Protein AF-A0A7L1XN07-F1 (afdb_monomer)

Nearest PDB structures (foldseek):
  4a5y-assembly1_B  TM=9.566E-01  e=7.922E-19  Homo sapiens
  3k3b-assembly3_A  TM=9.626E-01  e=2.262E-18  Homo sapiens
  6hky-assembly3_C  TM=9.593E-01  e=2.722E-18  Homo sapiens
  6g6z-assembly1_A  TM=9.578E-01  e=2.895E-18  Homo sapiens
  6hky-assembly2_B  TM=9.820E-01  e=9.947E-18  Homo sapiens

Solvent-accessible surface area (backbone atoms only — not comparable to full-atom values): 7922 Å² total; per-residue (Å²): 125,87,77,66,90,89,72,45,54,60,46,52,43,54,29,54,80,60,72,91,67,78,47,57,78,80,71,29,88,44,44,11,51,53,55,50,49,52,48,50,50,51,52,54,46,59,74,67,75,54,93,81,85,47,71,50,67,48,79,44,80,56,94,94,40,35,33,58,33,60,48,86,60,90,70,69,80,63,68,50,49,79,42,78,30,94,90,34,98,89,42,70,42,61,51,87,62,47,68,47,73,44,93,48,68,69,54,49,54,54,50,50,53,48,26,54,52,42,48,56,54,31,52,57,50,53,61,72,76,100

Sequence (130 aa):
SYGQTGTGKTFTMEGERSPNEEYTWEEDPLAGIIPRTLHQIFEKLTENGTEFSVKVSLLEIYNEELFDLLNPTPDVGERLQMFDDPRNKRGVIIKGLEEVTVHNKNEVYRILERGAAKRTTAATYLNAYS

Foldseek 3Di:
DDDDPPPCPCQQAAFDADPPPPDDQQPGPRGHPPLVVLSVVQVVCVVVVDDDKDWDWDWDQDPNWIFTLQPPDLDGPDTWDKDQDPVDNPDIDTPPTDIDIDDHSVVVVVSVVSSVVSVVVNVVVVVVVD

Organism: NCBI:txid161742

Structure (mmCIF, N/CA/C/O backbone):
data_AF-A0A7L1XN07-F1
#
_entry.id   AF-A0A7L1XN07-F1
#
loop_
_atom_site.group_PDB
_atom_site.id
_atom_site.type_symbol
_atom_site.label_atom_id
_atom_site.label_alt_id
_atom_site.label_comp_id
_atom_site.label_asym_id
_atom_site.label_entity_id
_atom_site.label_seq_id
_atom_site.pdbx_PDB_ins_code
_atom_site.Cartn_x
_atom_site.Cartn_y
_atom_site.Cartn_z
_atom_site.occupancy
_atom_site.B_iso_or_equiv
_atom_site.auth_seq_id
_atom_site.auth_comp_id
_atom_site.auth_asym_id
_atom_site.auth_atom_id
_atom_site.pdbx_PDB_model_num
ATOM 1 N N . SER A 1 1 ? -2.817 9.355 -10.039 1.00 79.56 1 SER A N 1
ATOM 2 C CA . SER A 1 1 ? -2.621 10.716 -10.588 1.00 79.56 1 SER A CA 1
ATOM 3 C C . SER A 1 1 ? -2.262 10.616 -12.070 1.00 79.56 1 SER A C 1
ATOM 5 O O . SER A 1 1 ? -1.709 9.602 -12.476 1.00 79.56 1 SER A O 1
ATOM 7 N N . TYR A 1 2 ? -2.601 11.614 -12.893 1.00 87.38 2 TYR A N 1
ATOM 8 C CA . TYR A 1 2 ? -2.327 11.627 -14.342 1.00 87.38 2 TYR A CA 1
ATOM 9 C C . TYR A 1 2 ? -1.412 12.805 -14.695 1.00 87.38 2 TYR A C 1
ATOM 11 O O . TYR A 1 2 ? -1.514 13.862 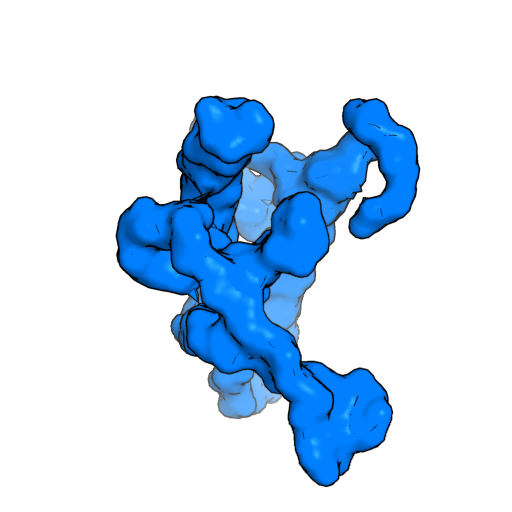-14.080 1.00 87.38 2 TYR A O 1
ATOM 19 N N . GLY A 1 3 ? -0.503 12.621 -15.651 1.00 90.94 3 GLY A N 1
ATOM 20 C CA . GLY A 1 3 ? 0.493 13.626 -16.030 1.00 90.94 3 GLY A CA 1
ATOM 21 C C . GLY A 1 3 ? 1.752 13.004 -16.633 1.00 90.94 3 GLY A C 1
ATOM 22 O O . GLY A 1 3 ? 1.936 11.784 -16.589 1.00 90.94 3 GLY A O 1
ATOM 23 N N . GLN A 1 4 ? 2.641 13.834 -17.177 1.00 92.25 4 GLN A N 1
ATOM 24 C CA . GLN A 1 4 ? 3.904 13.390 -17.777 1.00 92.25 4 GLN A CA 1
ATOM 25 C C . GLN A 1 4 ? 4.845 12.764 -16.726 1.00 92.25 4 GLN A C 1
ATOM 27 O O . GLN A 1 4 ? 4.745 13.011 -15.521 1.00 92.25 4 GLN A O 1
ATOM 32 N N . THR A 1 5 ? 5.731 11.859 -17.141 1.00 87.19 5 THR A N 1
ATOM 33 C CA . THR A 1 5 ? 6.783 11.319 -16.259 1.00 87.19 5 THR A CA 1
ATOM 34 C C . THR A 1 5 ? 7.652 12.457 -15.717 1.00 87.19 5 THR A C 1
ATOM 36 O O . THR A 1 5 ? 7.982 13.381 -16.450 1.00 87.19 5 THR A O 1
ATOM 39 N N . GLY A 1 6 ? 7.972 12.418 -14.420 1.00 88.19 6 GLY A N 1
ATOM 40 C CA . GLY A 1 6 ? 8.742 13.470 -13.745 1.00 88.19 6 GLY A CA 1
ATOM 41 C C . GLY A 1 6 ? 7.929 14.658 -13.211 1.00 88.19 6 GLY A C 1
ATOM 42 O O . GLY A 1 6 ? 8.481 15.470 -12.484 1.00 88.19 6 GLY A O 1
ATOM 43 N N . THR A 1 7 ? 6.617 14.756 -13.465 1.00 91.62 7 THR A N 1
ATOM 44 C CA . THR A 1 7 ? 5.793 15.888 -12.976 1.00 91.62 7 THR A CA 1
ATOM 45 C C . THR A 1 7 ? 5.239 15.692 -11.559 1.00 91.62 7 THR A C 1
ATOM 47 O O . THR A 1 7 ? 4.163 16.191 -11.240 1.00 91.62 7 THR A O 1
ATOM 50 N N . GLY A 1 8 ? 5.909 14.896 -10.721 1.00 92.06 8 GLY A N 1
ATOM 51 C CA . GLY A 1 8 ? 5.523 14.721 -9.315 1.00 92.06 8 GLY A CA 1
ATOM 52 C C . GLY A 1 8 ? 4.326 13.801 -9.048 1.00 92.06 8 GLY A C 1
ATOM 53 O O . GLY A 1 8 ? 3.784 13.829 -7.954 1.00 92.06 8 GLY A O 1
ATOM 54 N N . LYS A 1 9 ? 3.906 12.947 -9.994 1.00 95.25 9 LYS A N 1
ATOM 55 C CA . LYS A 1 9 ? 2.776 12.013 -9.786 1.00 95.25 9 LYS A CA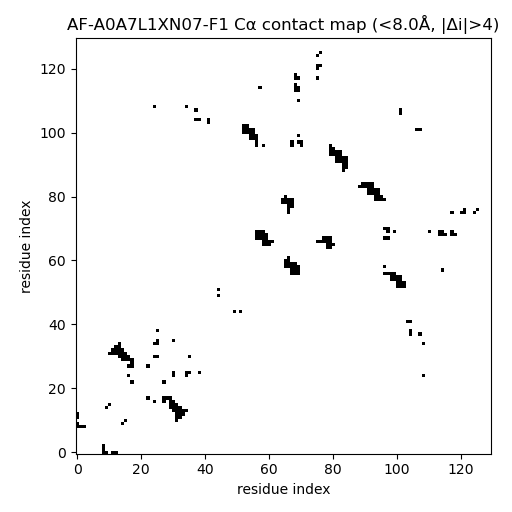 1
ATOM 56 C C . LYS A 1 9 ? 2.923 11.138 -8.535 1.00 95.25 9 LYS A C 1
ATOM 58 O O . LYS A 1 9 ? 1.960 11.023 -7.776 1.00 95.25 9 LYS A O 1
ATOM 63 N N . THR A 1 10 ? 4.097 10.529 -8.360 1.00 90.75 10 THR A N 1
ATOM 64 C CA . THR A 1 10 ? 4.434 9.692 -7.198 1.00 90.75 10 THR A CA 1
ATOM 65 C C . THR A 1 10 ? 4.551 10.548 -5.945 1.00 90.75 10 THR A C 1
ATOM 67 O O . THR A 1 10 ? 3.914 10.234 -4.951 1.00 90.75 10 THR A O 1
ATOM 70 N N . PHE A 1 11 ? 5.234 11.694 -6.031 1.00 93.56 11 PHE A N 1
ATOM 71 C CA . PHE A 1 11 ? 5.332 12.659 -4.934 1.00 93.56 11 PHE A CA 1
ATOM 72 C C . PHE A 1 11 ? 3.951 13.109 -4.422 1.00 93.56 11 PHE A C 1
ATOM 74 O O . PHE A 1 11 ? 3.718 13.187 -3.227 1.00 93.56 11 PHE A O 1
ATOM 81 N N . THR A 1 12 ? 2.974 13.337 -5.303 1.00 95.81 12 THR A N 1
ATOM 82 C CA . THR A 1 12 ? 1.607 13.678 -4.881 1.00 95.81 12 THR A CA 1
ATOM 83 C C . THR A 1 12 ? 0.907 12.520 -4.163 1.00 95.81 12 THR A C 1
ATOM 85 O O . THR A 1 12 ? 0.217 12.739 -3.169 1.00 95.81 12 THR A O 1
ATOM 88 N N . MET A 1 13 ? 1.026 11.290 -4.673 1.00 93.69 13 MET A N 1
ATOM 89 C CA . MET A 1 13 ? 0.295 10.143 -4.121 1.00 93.69 13 MET A CA 1
ATOM 90 C C . MET A 1 13 ? 0.943 9.597 -2.848 1.00 93.69 13 MET A C 1
ATOM 92 O O . MET A 1 13 ? 0.243 9.353 -1.872 1.00 93.69 13 MET A O 1
ATOM 96 N N . GLU A 1 14 ? 2.257 9.419 -2.853 1.00 91.44 14 GLU A N 1
ATOM 97 C CA . GLU A 1 14 ? 3.024 8.759 -1.791 1.00 91.44 14 GLU A CA 1
ATOM 98 C C . GLU A 1 14 ? 3.773 9.780 -0.930 1.00 91.44 14 GLU A C 1
ATOM 100 O O . GLU A 1 14 ? 3.736 9.690 0.296 1.00 91.44 14 GLU A O 1
ATOM 105 N N . GLY A 1 15 ? 4.338 10.812 -1.558 1.00 93.06 15 GLY A N 1
ATOM 106 C CA . GLY A 1 15 ? 5.198 11.788 -0.892 1.00 93.06 15 GLY A CA 1
ATOM 107 C C . GLY A 1 15 ? 6.638 11.315 -0.777 1.00 93.06 15 GLY A C 1
ATOM 108 O O . GLY A 1 15 ? 7.061 10.379 -1.453 1.00 93.06 15 GLY A O 1
ATOM 109 N N . GLU A 1 16 ? 7.378 11.986 0.095 1.00 91.62 16 GLU A N 1
ATOM 110 C CA . GLU A 1 16 ? 8.738 11.638 0.500 1.00 91.62 16 GLU A CA 1
ATOM 111 C C . GLU A 1 16 ? 8.841 11.691 2.029 1.00 91.62 16 GLU A C 1
ATOM 113 O O . GLU A 1 16 ? 7.933 12.175 2.707 1.00 91.62 16 GLU A O 1
ATOM 118 N N . ARG A 1 17 ? 9.946 11.175 2.577 1.00 90.25 17 ARG A N 1
ATOM 119 C CA . ARG A 1 17 ? 10.266 11.321 3.999 1.00 90.25 17 ARG A CA 1
ATOM 120 C C . ARG A 1 17 ? 11.207 12.494 4.200 1.00 90.25 17 ARG A C 1
ATOM 122 O O . ARG A 1 17 ? 12.221 12.604 3.510 1.00 90.25 17 ARG A O 1
ATOM 129 N N . SER A 1 18 ? 10.878 13.343 5.165 1.00 92.56 18 SER A N 1
ATOM 130 C CA . SER A 1 18 ? 11.755 14.425 5.590 1.00 92.56 18 SER A CA 1
ATOM 131 C C . SER A 1 18 ? 13.102 13.871 6.085 1.00 92.56 18 SER A C 1
ATOM 133 O O . SER A 1 18 ? 13.138 12.806 6.715 1.00 92.56 18 SER A O 1
ATOM 135 N N . PRO A 1 19 ? 14.224 14.562 5.810 1.00 90.88 19 PRO A N 1
ATOM 136 C CA . PRO A 1 19 ? 15.546 14.111 6.232 1.00 90.88 19 PRO A CA 1
ATOM 137 C C . PRO A 1 19 ? 15.659 13.920 7.751 1.00 90.88 19 PRO A C 1
ATOM 139 O O . PRO A 1 19 ? 14.990 14.598 8.527 1.00 90.88 19 PRO A O 1
ATOM 142 N N . ASN A 1 20 ? 16.568 13.037 8.173 1.00 90.31 20 ASN A N 1
ATOM 143 C CA . ASN A 1 20 ? 16.941 12.816 9.579 1.00 90.31 20 ASN A CA 1
ATOM 144 C C . ASN A 1 20 ? 15.799 12.384 10.517 1.00 90.31 20 ASN A C 1
ATOM 146 O O . ASN A 1 20 ? 15.946 12.525 11.728 1.00 90.31 20 ASN A O 1
ATOM 150 N N . GLU A 1 21 ? 14.683 11.875 9.981 1.00 84.62 21 GLU A N 1
ATOM 151 C CA . GLU A 1 21 ? 13.528 11.429 10.778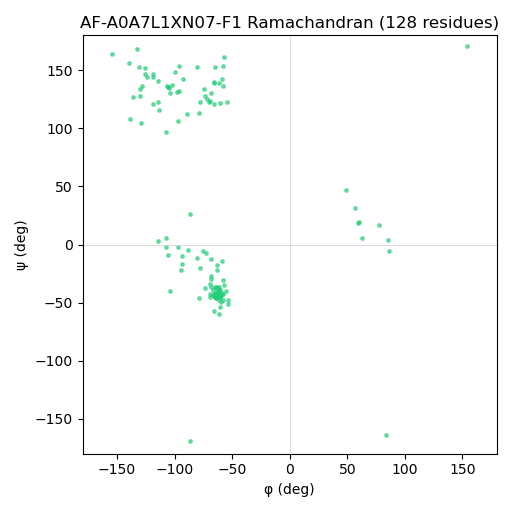 1.00 84.62 21 GLU A CA 1
ATOM 152 C C . GLU A 1 21 ? 12.967 12.531 11.701 1.00 84.62 21 GLU A C 1
ATOM 154 O O . GLU A 1 21 ? 12.442 12.249 12.775 1.00 84.62 21 GLU A O 1
ATOM 159 N N . GLU A 1 22 ? 13.062 13.798 11.276 1.00 92.06 22 GLU A N 1
ATOM 160 C CA . GLU A 1 22 ? 12.625 14.964 12.064 1.00 92.06 22 GLU A CA 1
ATOM 161 C C . GLU A 1 22 ? 11.137 14.899 12.447 1.00 92.06 22 GLU A C 1
ATOM 163 O O . GLU A 1 22 ? 10.741 15.373 13.512 1.00 92.06 22 GLU A O 1
ATOM 168 N N . TYR A 1 23 ? 10.326 14.271 11.595 1.00 93.31 23 TYR A N 1
ATOM 169 C CA . TYR A 1 23 ? 8.886 14.131 11.773 1.00 93.31 23 TYR A CA 1
ATOM 170 C C . TYR A 1 23 ? 8.486 12.660 11.873 1.00 93.31 23 TYR A C 1
ATOM 172 O O . TYR A 1 23 ? 9.021 11.785 11.174 1.00 93.31 23 TYR A O 1
ATOM 180 N N . THR A 1 24 ? 7.452 12.394 12.673 1.00 91.94 24 THR A N 1
ATOM 181 C CA . THR A 1 24 ? 6.689 11.143 12.578 1.00 91.94 24 THR A CA 1
ATOM 182 C C . THR A 1 24 ? 6.123 10.988 11.162 1.00 91.94 24 THR A C 1
ATOM 184 O O . THR A 1 24 ? 6.086 11.944 10.383 1.00 91.94 24 THR A O 1
ATOM 187 N N . TRP A 1 25 ? 5.738 9.778 10.760 1.00 90.38 25 TRP A N 1
ATOM 188 C CA . TRP A 1 25 ? 5.235 9.571 9.397 1.00 90.38 25 TRP A CA 1
ATOM 189 C C . TRP A 1 25 ? 3.879 10.248 9.166 1.00 90.38 25 TRP A C 1
ATOM 191 O O . TRP A 1 25 ? 3.566 10.625 8.038 1.00 90.38 25 TRP A O 1
ATOM 201 N N . GLU A 1 26 ? 3.094 10.427 10.229 1.00 91.44 26 GLU A N 1
ATOM 202 C CA . GLU A 1 26 ? 1.797 11.100 10.196 1.00 91.44 26 GLU A CA 1
ATOM 203 C C . GLU A 1 26 ? 1.917 12.617 10.036 1.00 91.44 26 GLU A C 1
ATOM 205 O O . GLU A 1 26 ? 1.105 13.239 9.348 1.00 91.44 26 GLU A O 1
ATOM 210 N N . GLU A 1 27 ? 2.930 13.209 10.669 1.00 93.19 27 GLU A N 1
ATOM 211 C CA . GLU A 1 27 ? 3.112 14.662 10.750 1.00 93.19 27 GLU A CA 1
ATOM 212 C C . GLU A 1 27 ? 4.089 15.199 9.700 1.00 93.19 27 GLU A C 1
ATOM 214 O O . GLU A 1 27 ? 4.286 16.410 9.601 1.00 93.19 27 GLU A O 1
ATOM 219 N N . ASP A 1 28 ? 4.686 14.321 8.890 1.00 94.88 28 ASP A N 1
ATOM 220 C CA . ASP A 1 28 ? 5.661 14.712 7.881 1.00 94.88 28 ASP A CA 1
ATOM 221 C C . ASP A 1 28 ? 5.039 15.678 6.853 1.00 94.88 28 ASP A C 1
ATOM 223 O O . ASP A 1 28 ? 4.063 15.336 6.163 1.00 94.88 28 ASP A O 1
ATOM 227 N N . PRO A 1 29 ? 5.587 16.895 6.688 1.00 95.06 29 PRO A N 1
ATOM 228 C CA . PRO A 1 29 ? 5.096 17.834 5.686 1.00 95.06 29 PRO A CA 1
ATOM 229 C C . PRO A 1 29 ? 5.271 17.312 4.251 1.00 95.06 29 PRO A C 1
ATOM 231 O O . PRO A 1 29 ? 4.518 17.724 3.368 1.00 95.06 29 PRO A O 1
ATOM 234 N N . LEU A 1 30 ? 6.190 16.372 4.011 1.00 95.56 30 LEU A N 1
ATOM 235 C CA . LEU A 1 30 ? 6.432 15.770 2.697 1.00 95.56 30 LEU A CA 1
ATOM 236 C C . LEU A 1 30 ? 5.554 14.543 2.403 1.00 95.56 30 LEU A C 1
ATOM 238 O O . LEU A 1 30 ? 5.573 14.045 1.278 1.00 95.56 30 LEU A O 1
ATOM 242 N N . ALA A 1 31 ? 4.740 14.080 3.359 1.00 94.19 31 ALA A N 1
ATOM 243 C CA . ALA A 1 31 ? 3.821 12.963 3.142 1.00 94.19 31 ALA A CA 1
ATOM 244 C C . ALA A 1 31 ? 2.789 13.266 2.035 1.00 94.19 31 ALA A C 1
ATOM 246 O O . ALA A 1 31 ? 2.228 14.366 1.969 1.00 94.19 31 ALA A O 1
ATOM 247 N N . GLY A 1 32 ? 2.499 12.279 1.181 1.00 94.75 32 GLY A N 1
ATOM 248 C CA . GLY A 1 32 ? 1.524 12.389 0.093 1.00 94.75 32 GLY A CA 1
ATOM 249 C C . GLY A 1 32 ? 0.084 12.070 0.509 1.00 94.75 32 GLY A C 1
ATOM 250 O O . GLY A 1 32 ? -0.245 11.932 1.688 1.00 94.75 32 GLY A O 1
ATOM 251 N N . ILE A 1 33 ? -0.804 11.929 -0.477 1.00 95.50 33 ILE A N 1
ATOM 252 C CA . ILE A 1 33 ? -2.234 11.650 -0.253 1.00 95.50 33 ILE A CA 1
ATOM 253 C C . ILE A 1 33 ? -2.461 10.329 0.497 1.00 95.50 33 ILE A C 1
ATOM 255 O O . ILE A 1 33 ? -3.301 10.285 1.395 1.00 95.50 33 ILE A O 1
ATOM 259 N N . ILE A 1 34 ? -1.747 9.259 0.141 1.00 91.56 34 ILE A N 1
ATOM 260 C CA . ILE A 1 34 ? -1.928 7.908 0.695 1.00 91.56 34 ILE A CA 1
ATOM 261 C C . ILE A 1 34 ? -1.656 7.876 2.211 1.00 91.56 34 ILE A C 1
ATOM 263 O O . ILE A 1 34 ? -2.594 7.562 2.951 1.00 91.56 34 ILE A O 1
ATOM 267 N N . PRO A 1 35 ? -0.452 8.231 2.712 1.00 91.94 35 PRO A N 1
ATOM 268 C CA . PRO A 1 35 ? -0.183 8.212 4.152 1.00 91.94 35 PRO A CA 1
ATOM 269 C C . PRO A 1 35 ? -1.107 9.159 4.933 1.00 91.94 35 PRO A C 1
ATOM 271 O O . PRO A 1 35 ? -1.637 8.771 5.973 1.00 91.94 35 PRO A O 1
ATOM 274 N N . ARG A 1 36 ? -1.405 10.355 4.400 1.00 94.06 36 ARG A N 1
ATOM 275 C CA . ARG A 1 36 ? -2.324 11.312 5.046 1.00 94.06 36 ARG A CA 1
ATOM 276 C C . ARG A 1 36 ? -3.745 10.773 5.171 1.00 94.06 36 ARG A C 1
ATOM 278 O O . ARG A 1 36 ? -4.380 10.932 6.209 1.00 94.06 36 ARG A O 1
ATOM 285 N N . THR A 1 37 ? -4.248 10.134 4.117 1.00 92.12 37 THR A N 1
ATOM 286 C CA . THR A 1 37 ? -5.599 9.559 4.095 1.00 92.12 37 THR A CA 1
ATOM 287 C C . THR A 1 37 ? -5.719 8.434 5.114 1.00 92.12 37 THR A C 1
ATOM 289 O O . THR A 1 37 ? -6.696 8.375 5.854 1.00 92.12 37 THR A O 1
ATOM 292 N N . LEU A 1 38 ? -4.712 7.563 5.188 1.00 89.12 38 LEU A N 1
ATOM 293 C CA . LEU A 1 38 ? -4.692 6.462 6.145 1.00 89.12 38 LEU A CA 1
ATOM 294 C C . LEU A 1 38 ? -4.649 6.974 7.584 1.00 89.12 38 LEU A C 1
ATOM 296 O O . LEU A 1 38 ? -5.454 6.531 8.400 1.00 89.12 38 LEU A O 1
ATOM 300 N N . HIS A 1 39 ? -3.788 7.950 7.878 1.00 90.69 39 HIS A N 1
ATOM 301 C CA . HIS A 1 39 ? -3.760 8.599 9.186 1.00 90.69 39 HIS A CA 1
ATOM 302 C C . HIS A 1 39 ? -5.146 9.144 9.574 1.00 90.69 39 HIS A C 1
ATOM 304 O O . HIS A 1 39 ? -5.676 8.769 10.619 1.00 90.69 39 HIS A O 1
ATOM 310 N N . GLN A 1 40 ? -5.785 9.914 8.687 1.00 91.06 40 GLN A N 1
ATOM 311 C CA . GLN A 1 40 ? -7.108 10.491 8.947 1.00 91.06 40 GLN A CA 1
ATOM 312 C C . GLN A 1 40 ? -8.223 9.450 9.102 1.00 91.06 40 GLN A C 1
ATOM 314 O O . GLN A 1 40 ? -9.139 9.661 9.896 1.00 91.06 40 GLN A O 1
ATOM 319 N N . ILE A 1 41 ? -8.191 8.347 8.344 1.00 89.62 41 ILE A N 1
ATOM 320 C CA . ILE A 1 41 ? -9.163 7.255 8.495 1.00 89.62 41 ILE A CA 1
ATOM 321 C C . ILE A 1 41 ? -9.078 6.691 9.914 1.00 89.62 41 ILE A C 1
ATOM 323 O O . ILE A 1 41 ? -10.101 6.577 10.585 1.00 89.62 41 ILE A O 1
ATOM 327 N N . PHE A 1 42 ? -7.870 6.378 10.386 1.00 87.62 42 PHE A N 1
ATOM 328 C CA . PHE A 1 42 ? -7.687 5.814 11.720 1.00 87.62 42 PHE A CA 1
ATOM 329 C C . PHE A 1 42 ? -8.049 6.803 12.831 1.00 87.62 42 PHE A C 1
ATOM 331 O O . PHE A 1 42 ? -8.686 6.386 13.798 1.00 87.62 42 PHE A O 1
ATOM 338 N N . GLU A 1 43 ? -7.717 8.090 12.699 1.00 88.62 43 GLU A N 1
ATOM 339 C CA . GLU A 1 43 ? -8.142 9.102 13.677 1.00 88.62 43 GLU A CA 1
ATOM 340 C C . GLU A 1 43 ? -9.666 9.188 13.767 1.00 88.62 43 GLU A C 1
ATOM 342 O O . GLU A 1 43 ? -10.237 8.962 14.832 1.00 88.62 43 GLU A O 1
ATOM 347 N N . LYS A 1 44 ? -10.344 9.386 12.632 1.00 89.50 44 LYS A N 1
ATOM 348 C CA . LYS A 1 44 ? -11.805 9.545 12.598 1.00 89.50 44 LYS A CA 1
ATOM 349 C C . LYS A 1 44 ? -12.553 8.312 13.087 1.00 89.50 44 LYS A C 1
ATOM 351 O O . LYS A 1 44 ? -13.579 8.433 13.752 1.00 89.50 44 LYS A O 1
ATOM 356 N N . LEU A 1 45 ? -12.088 7.116 12.732 1.00 87.25 45 LEU A N 1
ATOM 357 C CA . LEU A 1 45 ? -12.728 5.880 13.180 1.00 87.25 45 LEU A CA 1
ATOM 358 C C . LEU A 1 45 ? -12.551 5.669 14.690 1.00 87.25 45 LEU A C 1
ATOM 360 O O . LEU A 1 45 ? -13.488 5.223 15.350 1.00 87.25 45 LEU A O 1
ATOM 364 N N . THR A 1 46 ? -11.393 6.051 15.237 1.00 84.31 46 THR A N 1
ATOM 365 C CA . THR A 1 46 ? -11.117 5.970 16.679 1.00 84.31 46 THR A CA 1
ATOM 366 C C . THR A 1 46 ? -11.952 6.983 17.469 1.00 84.31 46 THR A C 1
ATOM 368 O O . THR A 1 46 ? -12.535 6.629 18.490 1.00 84.31 46 THR A O 1
ATOM 371 N N . GLU A 1 47 ? -12.071 8.220 16.981 1.00 87.62 47 GLU A N 1
ATOM 372 C CA . GLU A 1 47 ? -12.866 9.285 17.615 1.00 87.62 47 GLU A CA 1
ATOM 373 C C . GLU A 1 47 ? -14.363 8.959 17.688 1.00 87.62 47 GLU A C 1
ATOM 375 O O . GLU A 1 47 ? -15.024 9.265 18.678 1.00 87.62 47 GLU A O 1
ATOM 380 N N . ASN A 1 48 ? -14.900 8.301 16.657 1.00 84.19 48 ASN A N 1
ATOM 381 C CA . ASN A 1 48 ? -16.320 7.956 16.578 1.00 84.19 48 ASN A CA 1
ATOM 382 C C . ASN A 1 48 ? -16.727 6.779 17.485 1.00 84.19 48 ASN A C 1
ATOM 384 O O . ASN A 1 48 ? -17.912 6.446 17.543 1.00 84.19 48 ASN A O 1
ATOM 388 N N . GLY A 1 49 ? -15.777 6.110 18.154 1.00 79.31 49 GLY A N 1
ATOM 389 C CA . GLY A 1 49 ? -16.048 5.007 19.089 1.00 79.31 49 GLY A CA 1
ATOM 390 C C . GLY A 1 49 ? -16.755 3.794 18.467 1.00 79.31 49 GLY A C 1
ATOM 391 O O . GLY A 1 49 ? -17.373 3.007 19.179 1.00 79.31 49 GLY A O 1
ATOM 392 N N . THR A 1 50 ? -16.710 3.662 17.141 1.00 81.88 50 THR A N 1
ATOM 393 C CA . THR A 1 50 ? -17.351 2.575 16.390 1.00 81.88 50 THR A CA 1
ATOM 394 C C . THR A 1 50 ? -16.354 1.440 16.187 1.00 81.88 50 THR A C 1
ATOM 396 O O . THR A 1 50 ? -15.184 1.700 15.930 1.00 81.88 50 THR A O 1
ATOM 399 N N . GLU A 1 51 ? -16.791 0.184 16.261 1.00 87.25 51 GLU A N 1
ATOM 400 C CA . GLU A 1 51 ? -15.933 -0.942 15.879 1.00 87.25 51 GLU A CA 1
ATOM 401 C C . GLU A 1 51 ? -15.677 -0.932 14.369 1.00 87.25 51 GLU A C 1
ATOM 403 O O . GLU A 1 51 ? -16.603 -0.827 13.562 1.00 87.25 51 GLU A O 1
ATOM 408 N N . PHE A 1 52 ? -14.412 -1.052 13.974 1.00 87.31 52 PHE A N 1
ATOM 409 C CA . PHE A 1 52 ? -14.011 -1.028 12.575 1.00 87.31 52 PHE A CA 1
ATOM 410 C C . PHE A 1 52 ? -12.919 -2.057 12.286 1.00 87.31 52 PHE A C 1
ATOM 412 O O . PHE A 1 52 ? -12.143 -2.442 13.158 1.00 87.31 52 PHE A O 1
ATOM 419 N N . SER A 1 53 ? -12.833 -2.471 11.023 1.00 89.94 53 SER A N 1
ATOM 420 C CA . SER A 1 53 ? -11.726 -3.269 10.499 1.00 89.94 53 SER A CA 1
ATOM 421 C C . SER A 1 53 ? -11.212 -2.624 9.220 1.00 89.94 53 SER A C 1
ATOM 423 O O . SER A 1 53 ? -12.000 -2.381 8.30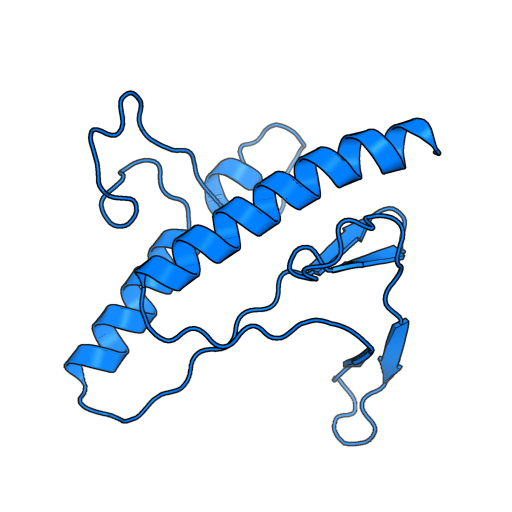3 1.00 89.94 53 SER A O 1
ATOM 425 N N . VAL A 1 54 ? -9.907 -2.375 9.141 1.00 90.12 54 VA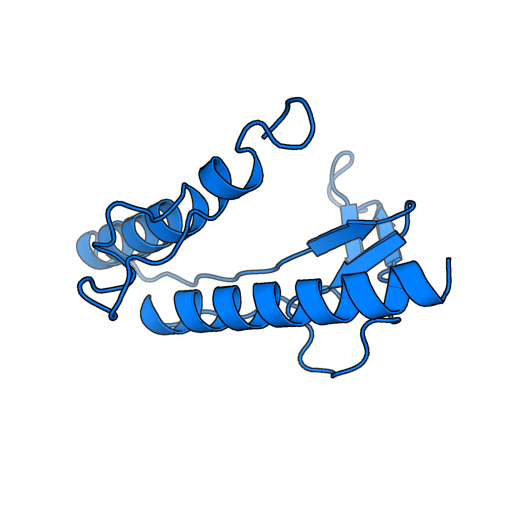L A N 1
ATOM 426 C CA . VAL A 1 54 ? -9.264 -1.853 7.931 1.00 90.12 54 VAL A CA 1
ATOM 427 C C . VAL A 1 54 ? -8.492 -2.978 7.258 1.00 90.12 54 VAL A C 1
ATOM 429 O O . VAL A 1 54 ? -7.770 -3.724 7.917 1.00 90.12 54 VAL A O 1
ATOM 432 N N . LYS A 1 55 ? -8.636 -3.088 5.939 1.00 93.06 55 LYS A N 1
ATOM 433 C CA . LYS A 1 55 ? -7.822 -3.963 5.097 1.00 93.06 55 LYS A CA 1
ATOM 434 C C . LYS A 1 55 ? -7.158 -3.148 4.000 1.00 93.06 55 LYS A C 1
ATOM 436 O O . LYS A 1 55 ? -7.763 -2.209 3.486 1.00 93.06 55 LYS A O 1
ATOM 441 N N . VAL A 1 56 ? -5.932 -3.514 3.650 1.00 92.44 56 VAL A N 1
ATOM 442 C CA . VAL A 1 56 ? -5.142 -2.850 2.612 1.00 92.44 56 VAL A CA 1
ATOM 443 C C . VAL A 1 56 ? -4.599 -3.893 1.645 1.00 92.44 56 VAL A C 1
ATOM 445 O O . VAL A 1 56 ? -4.052 -4.912 2.059 1.00 92.44 56 VAL A O 1
ATOM 448 N N . SER A 1 57 ? -4.727 -3.599 0.358 1.00 94.31 57 SER A N 1
ATOM 449 C CA . SER A 1 57 ? -4.062 -4.298 -0.737 1.00 94.31 57 SER A CA 1
ATOM 450 C C . SER A 1 57 ? -3.304 -3.271 -1.585 1.00 94.31 57 SER A C 1
ATOM 452 O O . SER A 1 57 ? -3.724 -2.114 -1.691 1.00 94.31 57 SER A O 1
ATOM 454 N N . LEU A 1 58 ? -2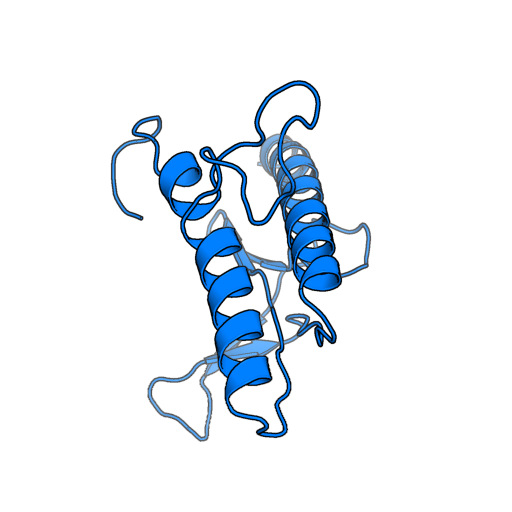.161 -3.662 -2.156 1.00 93.75 58 LEU A N 1
ATOM 455 C CA . LEU A 1 58 ? -1.377 -2.808 -3.053 1.00 93.75 58 LEU A CA 1
ATOM 456 C C . LEU A 1 58 ? -1.060 -3.583 -4.330 1.00 93.75 58 LEU A C 1
ATOM 458 O O . LEU A 1 58 ? -0.211 -4.470 -4.344 1.00 93.75 58 LEU A O 1
ATOM 462 N N . LEU A 1 59 ? -1.771 -3.228 -5.394 1.00 94.75 59 LEU A N 1
ATOM 463 C CA . LEU A 1 59 ? -1.668 -3.841 -6.710 1.00 94.75 59 LEU A CA 1
ATOM 464 C C . LEU A 1 59 ? -0.850 -2.948 -7.643 1.00 94.75 59 LEU A C 1
ATOM 466 O O . LEU A 1 59 ? -1.080 -1.738 -7.707 1.00 94.75 59 LEU A O 1
ATOM 470 N N . GLU A 1 60 ? 0.043 -3.554 -8.416 1.00 93.69 60 GLU A N 1
ATOM 471 C CA . GLU A 1 60 ? 0.739 -2.901 -9.519 1.00 93.69 60 GLU A CA 1
ATOM 472 C C . GLU A 1 60 ? 0.337 -3.519 -10.857 1.00 93.69 60 GLU A C 1
ATOM 474 O O . GLU A 1 60 ? 0.151 -4.729 -10.969 1.00 93.69 60 GLU A O 1
ATOM 479 N N . ILE A 1 61 ? 0.189 -2.664 -11.869 1.00 93.19 61 ILE A N 1
ATOM 480 C CA . ILE A 1 61 ? -0.049 -3.071 -13.252 1.00 93.19 61 ILE A CA 1
ATOM 481 C C . ILE A 1 61 ? 1.183 -2.664 -14.050 1.00 93.19 61 ILE A C 1
ATOM 483 O O . ILE A 1 61 ? 1.468 -1.470 -14.177 1.00 93.19 61 ILE A O 1
ATOM 487 N N . TYR A 1 62 ? 1.900 -3.642 -14.591 1.00 90.56 62 TYR A N 1
ATOM 488 C CA . TYR A 1 62 ? 3.088 -3.417 -15.408 1.00 90.56 62 TYR A CA 1
ATOM 489 C C . TYR A 1 62 ? 3.041 -4.326 -16.632 1.00 90.56 62 TYR A C 1
ATOM 491 O O . TYR A 1 62 ? 2.874 -5.532 -16.500 1.00 90.56 62 TYR A O 1
ATOM 499 N N . ASN A 1 63 ? 3.178 -3.744 -17.826 1.00 90.19 63 ASN A N 1
ATOM 500 C CA . ASN A 1 63 ? 3.086 -4.465 -19.101 1.00 90.19 63 ASN A CA 1
ATOM 501 C C . ASN A 1 63 ? 1.845 -5.384 -19.208 1.00 90.19 63 ASN A C 1
ATOM 503 O O . ASN A 1 63 ? 1.959 -6.549 -19.567 1.00 90.19 63 ASN A O 1
ATOM 507 N N . GLU A 1 64 ? 0.673 -4.857 -18.832 1.00 91.44 64 GLU A N 1
ATOM 508 C CA . GLU A 1 64 ? -0.621 -5.573 -18.794 1.00 91.44 64 GLU A CA 1
ATOM 509 C C . GLU A 1 64 ? -0.700 -6.767 -17.821 1.00 91.44 64 GLU A C 1
ATOM 511 O O . GLU A 1 64 ? -1.734 -7.425 -17.735 1.00 91.44 64 GLU A O 1
ATOM 516 N N . GLU A 1 65 ? 0.342 -6.995 -17.024 1.00 93.50 65 GLU A N 1
ATOM 517 C CA . GLU A 1 65 ? 0.391 -8.016 -15.983 1.00 93.50 65 GLU A CA 1
ATOM 518 C C . GLU A 1 65 ? 0.128 -7.400 -14.602 1.00 93.50 65 GLU A C 1
ATOM 520 O O . GLU A 1 65 ? 0.448 -6.235 -14.337 1.00 93.50 65 GLU A O 1
ATOM 525 N N . LEU A 1 66 ? -0.479 -8.194 -13.720 1.00 95.56 66 LEU A N 1
ATOM 526 C CA . LEU A 1 66 ? -0.884 -7.791 -12.374 1.00 95.56 66 LEU A CA 1
ATOM 527 C C . LEU A 1 66 ? 0.081 -8.355 -11.330 1.00 95.56 66 LEU A C 1
ATOM 529 O O . LEU A 1 66 ? 0.312 -9.561 -11.308 1.00 95.56 66 LEU A O 1
ATOM 533 N N . PHE A 1 67 ? 0.571 -7.515 -10.419 1.00 94.81 67 PHE A N 1
ATOM 534 C CA . PHE A 1 67 ? 1.522 -7.908 -9.377 1.00 94.81 67 PHE A CA 1
ATOM 535 C C . PHE A 1 67 ? 1.049 -7.472 -7.991 1.00 94.81 67 PHE A C 1
ATOM 537 O O . PHE A 1 67 ? 0.602 -6.339 -7.796 1.00 94.81 67 PHE A O 1
ATOM 544 N N . ASP A 1 68 ? 1.188 -8.364 -7.013 1.00 95.75 68 ASP A N 1
ATOM 545 C CA . ASP A 1 68 ? 0.906 -8.061 -5.612 1.00 95.75 68 ASP A CA 1
ATOM 546 C C . ASP A 1 68 ? 2.151 -7.514 -4.897 1.00 95.75 68 ASP A C 1
ATOM 548 O O . ASP A 1 68 ? 3.124 -8.239 -4.638 1.00 95.75 68 ASP A O 1
ATOM 552 N N . LEU A 1 69 ? 2.102 -6.233 -4.526 1.00 95.00 69 LEU A N 1
ATOM 553 C CA . LEU A 1 69 ? 3.181 -5.564 -3.802 1.00 95.00 69 LEU A CA 1
ATOM 554 C C . LEU A 1 69 ? 3.170 -5.854 -2.291 1.00 95.00 69 LEU A C 1
ATOM 556 O O . LEU A 1 69 ? 4.145 -5.536 -1.610 1.00 95.00 69 LEU A O 1
ATOM 560 N N . LEU A 1 70 ? 2.110 -6.460 -1.751 1.00 94.44 70 LEU A N 1
ATOM 561 C CA . LEU A 1 70 ? 1.999 -6.842 -0.339 1.00 94.44 70 LEU A CA 1
ATOM 562 C C . LEU A 1 70 ? 2.142 -8.339 -0.087 1.00 94.44 70 LEU A C 1
ATOM 564 O O . LEU A 1 70 ? 2.276 -8.716 1.081 1.00 94.44 70 LEU A O 1
ATOM 568 N N . ASN A 1 71 ? 2.159 -9.171 -1.128 1.00 92.69 71 ASN A N 1
ATOM 569 C CA . ASN A 1 71 ? 2.397 -10.601 -0.978 1.00 92.69 71 ASN A CA 1
ATOM 570 C C . ASN A 1 71 ? 3.725 -10.825 -0.214 1.00 92.69 71 ASN A C 1
ATOM 572 O O . ASN A 1 71 ? 4.768 -10.310 -0.642 1.00 92.69 71 ASN A O 1
ATOM 576 N N . PRO A 1 72 ? 3.706 -11.545 0.927 1.00 88.44 72 PRO A N 1
ATOM 577 C CA . PRO A 1 72 ? 4.879 -11.740 1.777 1.00 88.44 72 PRO A CA 1
ATOM 578 C C . PRO A 1 72 ? 5.956 -12.617 1.132 1.00 88.44 72 PRO A C 1
ATOM 580 O O . PRO A 1 72 ? 7.072 -12.678 1.651 1.00 88.44 72 PRO A O 1
ATOM 583 N N . THR A 1 73 ? 5.649 -13.307 0.029 1.00 88.56 73 THR A N 1
ATOM 584 C CA . THR A 1 73 ? 6.658 -14.049 -0.717 1.00 88.56 73 THR A CA 1
ATOM 585 C C . THR A 1 73 ? 7.677 -13.080 -1.332 1.00 88.56 73 THR A C 1
ATOM 587 O O . THR A 1 73 ? 7.316 -12.008 -1.834 1.00 88.56 73 THR A O 1
ATOM 590 N N . PRO A 1 74 ? 8.973 -13.440 -1.315 1.00 80.88 74 PRO A N 1
ATOM 591 C CA . PRO A 1 74 ? 10.014 -12.650 -1.966 1.00 80.88 74 PRO A CA 1
ATOM 592 C C . PRO A 1 74 ? 9.954 -12.753 -3.496 1.00 80.88 74 PRO A C 1
ATOM 594 O O . PRO A 1 74 ? 10.696 -12.052 -4.180 1.00 80.88 74 PRO A O 1
ATOM 597 N N . ASP A 1 75 ? 9.100 -13.629 -4.034 1.00 84.56 75 ASP A N 1
ATOM 598 C CA . ASP A 1 75 ? 8.877 -13.734 -5.467 1.00 84.56 75 ASP A CA 1
ATOM 599 C C . ASP A 1 75 ? 8.149 -12.479 -5.976 1.00 84.56 75 ASP A C 1
ATOM 601 O O . ASP A 1 75 ? 7.089 -12.087 -5.479 1.00 84.56 75 ASP A O 1
ATOM 605 N N . VAL A 1 76 ? 8.771 -11.824 -6.952 1.00 84.75 76 VAL A N 1
ATOM 606 C CA . VAL A 1 76 ? 8.261 -10.630 -7.639 1.00 84.75 76 VAL A CA 1
ATOM 607 C C . VAL A 1 76 ? 7.798 -10.944 -9.065 1.00 84.75 76 VAL A C 1
ATOM 609 O O . VAL A 1 76 ? 7.319 -10.051 -9.755 1.00 84.75 76 VAL A O 1
ATOM 612 N N . GLY A 1 77 ? 7.951 -12.194 -9.518 1.00 84.81 77 GLY A N 1
ATOM 613 C CA . GLY A 1 77 ? 7.525 -12.659 -10.838 1.00 84.81 77 GLY A CA 1
ATOM 614 C C . GLY A 1 77 ? 6.126 -13.277 -10.862 1.00 84.81 77 GLY A C 1
ATOM 615 O O . GLY A 1 77 ? 5.598 -13.524 -11.948 1.00 84.81 77 GLY A O 1
ATOM 616 N N . GLU A 1 78 ? 5.521 -13.528 -9.697 1.00 90.38 78 GLU A N 1
ATOM 617 C CA . GLU A 1 78 ? 4.169 -14.078 -9.589 1.00 90.38 78 GLU A CA 1
ATOM 618 C C . GLU A 1 78 ? 3.126 -13.087 -10.131 1.00 90.38 78 GLU A C 1
ATOM 620 O O . GLU A 1 78 ? 2.992 -11.962 -9.645 1.00 90.38 78 GLU A O 1
ATOM 625 N N . ARG A 1 79 ? 2.375 -13.531 -11.146 1.00 93.88 79 ARG A N 1
ATOM 626 C CA . ARG A 1 79 ? 1.328 -12.750 -11.816 1.00 93.88 79 ARG A CA 1
ATOM 627 C C . ARG A 1 79 ? -0.039 -13.116 -11.256 1.00 93.88 79 ARG A C 1
ATOM 629 O O . ARG A 1 79 ? -0.395 -14.295 -11.192 1.00 93.88 79 ARG A O 1
ATOM 636 N N . LEU A 1 80 ? -0.828 -12.109 -10.902 1.00 96.19 80 LEU A N 1
ATOM 637 C CA . LEU A 1 80 ? -2.198 -12.295 -10.436 1.00 96.19 80 LEU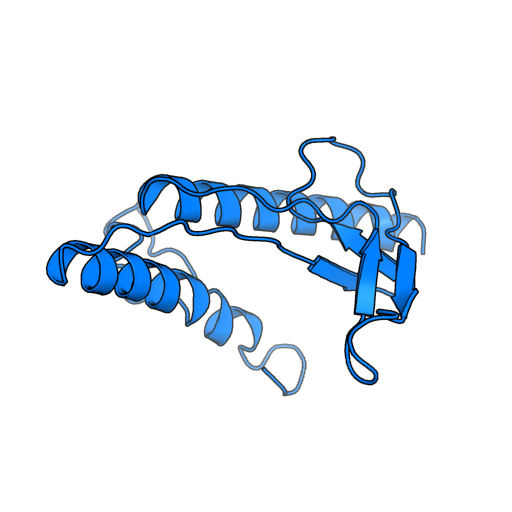 A CA 1
ATOM 638 C C . LEU A 1 80 ? -3.160 -12.503 -11.606 1.00 96.19 80 LEU A C 1
ATOM 640 O O . LEU A 1 80 ? -2.965 -11.998 -12.710 1.00 96.19 80 LEU A O 1
ATOM 644 N N . GLN A 1 81 ? -4.256 -13.210 -11.336 1.00 96.19 81 GLN A N 1
ATOM 645 C CA . GLN A 1 81 ? -5.310 -13.458 -12.319 1.00 96.19 81 GLN A CA 1
ATOM 646 C C . GLN A 1 81 ? -6.543 -12.610 -12.010 1.00 96.19 81 GLN A C 1
ATOM 648 O O . GLN A 1 81 ? -6.990 -12.560 -10.863 1.00 96.19 81 GLN A O 1
ATOM 653 N N . MET A 1 82 ? -7.134 -11.998 -13.035 1.00 96.50 82 MET A N 1
ATOM 654 C CA . MET A 1 82 ? -8.374 -11.227 -12.924 1.00 96.50 82 MET A CA 1
ATOM 655 C C . MET A 1 82 ? -9.552 -11.990 -13.536 1.00 96.50 82 MET A C 1
ATOM 657 O O . MET A 1 82 ? -9.437 -12.558 -14.620 1.00 96.50 82 MET A O 1
ATOM 661 N N . PHE A 1 83 ? -10.688 -11.977 -12.842 1.00 96.75 83 PHE A N 1
ATOM 662 C CA . PHE A 1 83 ? -11.943 -12.597 -13.264 1.00 96.75 83 PHE A CA 1
ATOM 663 C C . PHE A 1 83 ? -13.099 -11.605 -13.119 1.00 96.75 83 PHE A C 1
ATOM 665 O O . PHE A 1 83 ? -13.062 -10.741 -12.243 1.00 96.75 83 PHE A O 1
ATOM 672 N N . ASP A 1 84 ? -14.151 -11.757 -13.919 1.00 97.19 84 ASP A N 1
ATOM 673 C CA . ASP A 1 84 ? -15.395 -11.009 -13.718 1.00 97.19 84 ASP A CA 1
ATOM 674 C C . ASP A 1 84 ? -16.071 -11.426 -12.400 1.00 97.19 84 ASP A C 1
ATOM 676 O O . ASP A 1 84 ? -16.120 -12.615 -12.068 1.00 97.19 84 ASP A O 1
ATOM 680 N N . ASP A 1 85 ? -16.622 -10.469 -11.645 1.00 97.00 85 ASP A N 1
ATOM 681 C CA . ASP A 1 85 ? -17.411 -10.785 -10.449 1.00 97.00 85 ASP A CA 1
ATOM 682 C C . ASP A 1 85 ? -18.830 -11.235 -10.855 1.00 97.00 85 ASP A C 1
ATOM 684 O O . ASP A 1 85 ? -19.632 -10.414 -11.314 1.00 97.00 85 ASP A O 1
ATOM 688 N N . PRO A 1 86 ? -19.222 -12.507 -10.632 1.00 95.62 86 PRO A N 1
ATOM 689 C CA . PRO A 1 86 ? -20.557 -12.986 -10.997 1.00 95.62 86 PRO A CA 1
ATOM 690 C C . PRO A 1 86 ? -21.684 -12.278 -10.227 1.00 95.62 86 PRO A C 1
ATOM 692 O O . PRO A 1 86 ? -22.843 -12.333 -10.641 1.00 95.62 86 PRO A O 1
ATOM 695 N N . ARG A 1 87 ? -21.369 -11.614 -9.106 1.00 96.00 87 ARG A N 1
ATOM 696 C CA . ARG A 1 87 ? -22.334 -10.898 -8.256 1.00 96.00 87 ARG A CA 1
ATOM 697 C C . ARG A 1 87 ? -22.441 -9.415 -8.606 1.00 96.00 87 ARG A C 1
ATOM 699 O O . ARG A 1 87 ? -23.411 -8.771 -8.213 1.00 96.00 87 ARG A O 1
ATOM 706 N N . ASN A 1 88 ? -21.477 -8.869 -9.343 1.00 95.62 88 ASN A N 1
ATOM 707 C CA . ASN A 1 88 ? -21.427 -7.460 -9.704 1.00 95.62 88 ASN A CA 1
ATOM 708 C C . ASN A 1 88 ? -20.977 -7.307 -11.160 1.00 95.62 88 ASN A C 1
ATOM 710 O O . ASN A 1 88 ? -19.799 -7.422 -11.466 1.00 95.62 88 ASN A O 1
ATOM 714 N N . LYS A 1 89 ? -21.906 -6.935 -12.050 1.00 93.50 89 LYS A N 1
ATOM 715 C CA . LYS A 1 89 ? -21.643 -6.780 -13.496 1.00 93.50 89 LYS A CA 1
ATOM 716 C C . LYS A 1 89 ? -20.549 -5.761 -13.854 1.00 93.50 89 LYS A C 1
ATOM 718 O O . LYS A 1 89 ? -20.150 -5.704 -15.010 1.00 93.50 89 LYS A O 1
ATOM 723 N N . ARG A 1 90 ? -20.132 -4.903 -12.918 1.00 95.00 90 ARG A N 1
ATOM 724 C CA . ARG A 1 90 ? -19.028 -3.940 -13.090 1.00 95.00 90 ARG A CA 1
ATOM 725 C C . ARG A 1 90 ? -17.831 -4.242 -12.181 1.00 95.00 90 ARG A C 1
ATOM 727 O O . ARG A 1 90 ? -16.907 -3.439 -12.124 1.00 95.00 90 ARG A O 1
ATOM 734 N N . GLY A 1 91 ? -17.889 -5.332 -11.420 1.00 94.88 91 GLY A N 1
ATOM 735 C CA . GLY A 1 91 ? -16.856 -5.747 -10.483 1.00 94.88 91 GLY A CA 1
ATOM 736 C C . GLY A 1 91 ? -15.911 -6.765 -11.104 1.00 94.88 91 GLY A C 1
ATOM 737 O O . GLY A 1 91 ? -16.291 -7.528 -11.990 1.00 94.88 91 GLY A O 1
ATOM 738 N N . VAL A 1 92 ? -14.688 -6.788 -10.590 1.00 96.25 92 VAL A N 1
ATOM 739 C CA . VAL A 1 92 ? -13.677 -7.796 -10.906 1.00 96.25 92 VAL A CA 1
ATOM 740 C C . VAL A 1 92 ? -13.170 -8.419 -9.612 1.00 96.25 92 VAL A C 1
ATOM 742 O O . VAL A 1 92 ? -13.171 -7.779 -8.560 1.00 96.25 92 VAL A O 1
ATOM 745 N N . ILE A 1 93 ? -12.731 -9.668 -9.693 1.00 96.25 93 ILE A N 1
ATOM 746 C CA . ILE A 1 93 ? -12.078 -10.399 -8.612 1.00 96.25 93 ILE A CA 1
ATOM 747 C C . ILE A 1 93 ? -10.640 -10.659 -9.039 1.00 96.25 93 ILE A C 1
ATOM 749 O O . ILE A 1 93 ? -10.397 -11.286 -10.070 1.00 96.25 93 ILE A O 1
ATOM 753 N N . ILE A 1 94 ? -9.690 -10.201 -8.228 1.00 96.88 94 ILE A N 1
ATOM 754 C CA . ILE A 1 94 ? -8.268 -10.475 -8.429 1.00 96.88 94 ILE A CA 1
ATOM 755 C C . ILE A 1 94 ? -7.899 -11.655 -7.537 1.00 96.88 94 ILE A C 1
ATOM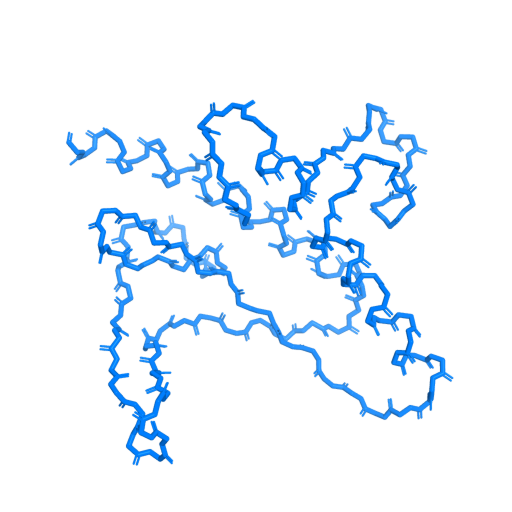 757 O O . ILE A 1 94 ? -7.849 -11.549 -6.312 1.00 96.88 94 ILE A O 1
ATOM 761 N N . LYS A 1 95 ? -7.694 -12.814 -8.154 1.00 96.06 95 LYS A N 1
ATOM 762 C CA . LYS A 1 95 ? -7.350 -14.045 -7.451 1.00 96.06 95 LYS A CA 1
ATOM 763 C C . LYS A 1 95 ? -5.900 -13.978 -6.982 1.00 96.06 95 LYS A C 1
ATOM 765 O O . LYS A 1 95 ? -5.003 -13.769 -7.793 1.00 96.06 95 LYS A O 1
ATOM 770 N N . GLY A 1 96 ? -5.701 -14.232 -5.690 1.00 93.88 96 GLY A N 1
ATOM 771 C CA . GLY A 1 96 ? -4.381 -14.238 -5.060 1.00 93.88 96 GLY A CA 1
ATOM 772 C C . GLY A 1 96 ? -3.898 -12.865 -4.593 1.00 93.88 96 GLY A C 1
ATOM 773 O O . GLY A 1 96 ? -2.781 -12.787 -4.107 1.00 93.88 96 GLY A O 1
ATOM 774 N N . LEU A 1 97 ? -4.714 -11.809 -4.719 1.00 96.38 97 LEU A N 1
ATOM 775 C CA . LEU A 1 97 ? -4.391 -10.505 -4.140 1.00 96.38 97 LEU A CA 1
ATOM 776 C C . LEU A 1 97 ? -4.493 -10.568 -2.612 1.00 96.38 97 LEU A C 1
ATOM 778 O O . LEU A 1 97 ? -5.558 -10.872 -2.069 1.00 96.38 97 LEU A O 1
ATOM 782 N N . GLU A 1 98 ? -3.399 -10.245 -1.939 1.00 95.31 98 GLU A N 1
ATOM 783 C CA . GLU A 1 98 ? -3.300 -10.191 -0.491 1.00 95.31 98 GLU A CA 1
ATOM 784 C C . GLU A 1 98 ? -4.066 -8.982 0.060 1.00 95.31 98 GLU A C 1
ATOM 786 O O . GLU A 1 98 ? -3.819 -7.824 -0.296 1.00 95.31 98 GLU A O 1
ATOM 791 N N . GLU A 1 99 ? -4.986 -9.255 0.985 1.00 94.81 99 GLU A N 1
ATOM 792 C CA . GLU A 1 99 ? -5.671 -8.238 1.779 1.00 94.81 99 GLU A CA 1
ATOM 793 C C . GLU A 1 99 ? -5.148 -8.266 3.216 1.00 94.81 99 GLU A C 1
ATOM 795 O O . GLU A 1 99 ? -5.614 -9.037 4.061 1.00 94.81 99 GLU A O 1
ATOM 800 N N . VAL A 1 100 ? -4.199 -7.387 3.521 1.00 93.94 100 VAL A N 1
ATOM 801 C CA . VAL A 1 100 ? -3.606 -7.314 4.856 1.00 93.94 100 VAL A CA 1
ATOM 802 C C . VAL A 1 100 ? -4.561 -6.582 5.788 1.00 93.94 100 VAL A C 1
ATOM 804 O O . VAL A 1 100 ? -4.927 -5.433 5.538 1.00 93.94 100 VAL A O 1
ATOM 807 N N . THR A 1 101 ? -4.963 -7.237 6.876 1.00 93.06 101 THR A N 1
ATOM 808 C CA . THR A 1 101 ? -5.731 -6.578 7.941 1.00 93.06 101 THR A CA 1
ATOM 809 C C . THR A 1 101 ? -4.803 -5.684 8.747 1.00 93.06 101 THR A C 1
ATOM 811 O O . THR A 1 101 ? -3.707 -6.104 9.109 1.00 93.06 101 THR A O 1
ATOM 814 N N . VAL A 1 102 ? -5.245 -4.457 9.014 1.00 90.69 102 VAL A N 1
ATOM 815 C CA . VAL A 1 102 ? -4.447 -3.456 9.712 1.00 90.69 102 VAL A CA 1
ATOM 816 C C . VAL A 1 102 ? -5.127 -3.055 11.008 1.00 90.69 102 VAL A C 1
ATOM 818 O O . VAL A 1 102 ? -6.259 -2.569 11.002 1.00 90.69 102 VAL A O 1
ATOM 821 N N . HIS A 1 103 ? -4.429 -3.258 12.122 1.00 86.12 103 HIS A N 1
ATOM 822 C CA . HIS A 1 103 ? -4.995 -3.088 13.458 1.00 86.12 103 HIS A CA 1
ATOM 823 C C . HIS A 1 103 ? -4.733 -1.705 14.048 1.00 86.12 103 HIS A C 1
ATOM 825 O O . HIS A 1 103 ? -5.434 -1.269 14.956 1.00 86.12 103 HIS A O 1
ATOM 831 N N . ASN A 1 104 ? -3.716 -1.007 13.551 1.00 86.31 104 ASN A N 1
ATOM 832 C CA . ASN A 1 104 ? -3.360 0.328 14.007 1.00 86.31 104 ASN A CA 1
ATOM 833 C C . ASN A 1 104 ? -2.628 1.105 12.910 1.00 86.31 104 ASN A C 1
ATOM 835 O O . ASN A 1 104 ? -2.095 0.537 11.958 1.00 86.31 104 ASN A O 1
ATOM 839 N N . LYS A 1 105 ? -2.557 2.425 13.081 1.00 84.94 105 LYS A N 1
ATOM 840 C CA . LYS A 1 105 ? -1.924 3.331 12.117 1.00 84.94 105 LYS A CA 1
ATOM 841 C C . LYS A 1 105 ? -0.451 2.988 11.820 1.00 84.94 105 LYS A C 1
ATOM 843 O O . LYS A 1 105 ? -0.029 3.092 10.675 1.00 84.94 105 LYS A O 1
ATOM 848 N N . ASN A 1 106 ? 0.313 2.507 12.806 1.00 88.06 106 ASN A N 1
ATOM 849 C CA . ASN A 1 106 ? 1.738 2.190 12.628 1.00 88.06 106 ASN A CA 1
ATOM 850 C C . ASN A 1 106 ? 1.962 0.968 11.727 1.00 88.06 106 ASN A C 1
ATOM 852 O O . ASN A 1 106 ? 2.941 0.913 10.984 1.00 88.06 106 ASN A O 1
ATOM 856 N N . GLU A 1 107 ? 1.062 -0.014 11.772 1.00 89.19 107 GLU A N 1
ATOM 857 C CA . GLU A 1 107 ? 1.105 -1.165 10.867 1.00 89.19 107 GLU A CA 1
ATOM 858 C C . GLU A 1 107 ? 0.900 -0.755 9.409 1.00 89.19 107 GLU A C 1
ATOM 860 O O . GLU A 1 107 ? 1.584 -1.282 8.533 1.00 89.19 107 GLU A O 1
ATOM 865 N N . VAL A 1 108 ? 0.029 0.227 9.147 1.00 82.19 108 VAL A N 1
ATOM 866 C CA . VAL A 1 108 ? -0.190 0.741 7.788 1.00 82.19 108 VAL A CA 1
ATOM 867 C C . VAL A 1 108 ? 1.111 1.262 7.193 1.00 82.19 108 VAL A C 1
ATOM 869 O O . VAL A 1 108 ? 1.454 0.934 6.059 1.00 82.19 108 VAL A O 1
ATOM 872 N N . TYR A 1 109 ? 1.842 2.069 7.960 1.00 84.81 109 TYR A N 1
ATOM 873 C CA . TYR A 1 109 ? 3.075 2.676 7.482 1.00 84.81 109 TYR A CA 1
ATOM 874 C C . TYR A 1 109 ? 4.115 1.611 7.105 1.00 84.81 109 TYR A C 1
ATOM 876 O O . TYR A 1 109 ? 4.666 1.644 6.006 1.00 84.81 109 TYR A O 1
ATOM 884 N N . ARG A 1 110 ? 4.273 0.573 7.937 1.00 89.25 110 ARG A N 1
ATOM 885 C CA . ARG A 1 110 ? 5.150 -0.572 7.629 1.00 89.25 110 ARG A CA 1
ATOM 886 C C . ARG A 1 110 ? 4.719 -1.328 6.371 1.00 89.25 110 ARG A C 1
ATOM 888 O O . ARG A 1 110 ? 5.564 -1.809 5.618 1.00 89.25 110 ARG A O 1
ATOM 895 N N . ILE A 1 111 ? 3.412 -1.452 6.137 1.00 90.31 111 ILE A N 1
ATOM 896 C CA . ILE A 1 111 ? 2.867 -2.084 4.929 1.00 90.31 111 ILE A CA 1
ATOM 897 C C . ILE A 1 111 ? 3.233 -1.269 3.683 1.00 90.31 111 ILE A C 1
ATOM 899 O O . ILE A 1 111 ? 3.642 -1.857 2.680 1.00 90.31 111 ILE A O 1
ATOM 903 N N . LEU A 1 112 ? 3.140 0.062 3.751 1.00 87.88 112 LEU A N 1
ATOM 904 C CA . LEU A 1 112 ? 3.541 0.948 2.656 1.00 87.88 112 LEU A CA 1
ATOM 905 C C . LEU A 1 112 ? 5.046 0.867 2.377 1.00 87.88 112 LEU A C 1
ATOM 907 O O . LEU A 1 112 ? 5.431 0.721 1.218 1.00 87.88 112 LEU A O 1
ATOM 911 N N . GLU A 1 113 ? 5.890 0.888 3.413 1.00 89.06 113 GLU A N 1
ATOM 912 C CA . GLU A 1 113 ? 7.346 0.738 3.263 1.00 89.06 113 GLU A CA 1
ATOM 913 C C . GLU A 1 113 ? 7.712 -0.597 2.607 1.00 89.06 113 GLU A C 1
ATOM 915 O O . GLU A 1 113 ? 8.512 -0.642 1.669 1.00 89.06 113 GLU A O 1
ATOM 920 N N . ARG A 1 114 ? 7.070 -1.689 3.040 1.00 91.12 114 ARG A N 1
ATOM 921 C CA . ARG A 1 114 ? 7.248 -3.010 2.427 1.00 91.12 114 ARG A CA 1
ATOM 922 C C . ARG A 1 114 ? 6.832 -3.010 0.956 1.00 91.12 114 ARG A C 1
ATOM 924 O O . ARG A 1 114 ? 7.566 -3.539 0.123 1.00 91.12 114 ARG A O 1
ATOM 931 N N . GLY A 1 115 ? 5.686 -2.412 0.635 1.00 91.38 115 GLY A N 1
ATOM 932 C CA . GLY A 1 115 ? 5.201 -2.296 -0.740 1.00 91.38 115 GLY A CA 1
ATOM 933 C C . GLY A 1 115 ? 6.151 -1.498 -1.637 1.00 91.38 115 GLY A C 1
ATOM 934 O O . GLY A 1 115 ? 6.450 -1.923 -2.753 1.00 91.38 115 GLY A O 1
ATOM 935 N N . ALA A 1 116 ? 6.691 -0.384 -1.134 1.00 88.81 116 ALA A N 1
ATOM 936 C CA . ALA A 1 116 ? 7.668 0.442 -1.846 1.00 88.81 116 ALA A CA 1
ATOM 937 C C . ALA A 1 116 ? 8.994 -0.300 -2.092 1.00 88.81 116 ALA A C 1
ATOM 939 O O . ALA A 1 116 ? 9.550 -0.251 -3.196 1.00 88.81 116 ALA A O 1
ATOM 940 N N . ALA A 1 117 ? 9.481 -1.043 -1.093 1.00 89.44 117 ALA A N 1
ATOM 941 C CA . ALA A 1 117 ? 10.655 -1.895 -1.242 1.00 89.44 117 ALA A CA 1
ATOM 942 C C . ALA A 1 117 ? 10.422 -2.984 -2.303 1.00 89.44 117 ALA A C 1
ATOM 944 O O . ALA A 1 117 ? 11.236 -3.132 -3.218 1.00 89.44 117 ALA A O 1
ATOM 945 N N . LYS A 1 118 ? 9.277 -3.683 -2.247 1.00 91.75 118 LYS A N 1
ATOM 946 C CA . LYS A 1 118 ? 8.935 -4.734 -3.218 1.00 91.75 118 LYS A CA 1
ATOM 947 C C . LYS A 1 118 ? 8.823 -4.181 -4.637 1.00 91.75 118 LYS A C 1
ATOM 949 O O . LYS A 1 118 ? 9.376 -4.783 -5.553 1.00 91.75 118 LYS A O 1
ATOM 954 N N . ARG A 1 119 ? 8.221 -3.000 -4.816 1.00 90.44 119 ARG A N 1
ATOM 955 C CA . ARG A 1 119 ? 8.180 -2.298 -6.111 1.00 90.44 119 ARG A CA 1
ATOM 956 C C . ARG A 1 119 ? 9.579 -2.010 -6.655 1.00 90.44 119 ARG A C 1
ATOM 958 O O . ARG A 1 119 ? 9.833 -2.205 -7.838 1.00 90.44 119 ARG A O 1
ATOM 965 N N . THR A 1 120 ? 10.502 -1.567 -5.804 1.00 87.31 120 THR A N 1
ATOM 966 C CA . THR A 1 120 ? 11.882 -1.254 -6.215 1.00 87.31 120 THR A CA 1
ATOM 967 C C . THR A 1 120 ? 12.617 -2.508 -6.703 1.00 87.31 120 THR A C 1
ATOM 969 O O . THR A 1 120 ? 13.273 -2.495 -7.751 1.00 87.31 120 THR A O 1
ATOM 972 N N . THR A 1 121 ? 12.462 -3.621 -5.981 1.00 86.88 121 THR A N 1
ATOM 973 C CA . THR A 1 121 ? 12.995 -4.928 -6.390 1.00 86.88 121 THR A CA 1
ATOM 974 C C . THR A 1 121 ? 12.343 -5.424 -7.682 1.00 86.88 121 THR A C 1
ATOM 976 O O . THR A 1 121 ? 13.054 -5.838 -8.598 1.00 86.88 121 THR A O 1
ATOM 979 N N . ALA A 1 122 ? 11.015 -5.328 -7.788 1.00 86.50 122 ALA A N 1
ATOM 980 C CA . ALA A 1 122 ? 10.254 -5.736 -8.965 1.00 86.50 122 ALA A CA 1
ATOM 981 C C . ALA A 1 122 ? 10.657 -4.934 -10.207 1.00 86.50 122 ALA A C 1
ATOM 983 O O . ALA A 1 122 ? 10.928 -5.530 -11.240 1.00 86.50 122 ALA A O 1
ATOM 984 N N . ALA A 1 123 ? 10.810 -3.611 -10.106 1.00 83.31 123 ALA A N 1
ATOM 985 C CA . ALA A 1 123 ? 11.263 -2.778 -11.217 1.00 83.31 123 ALA A CA 1
ATOM 986 C C . ALA A 1 123 ? 12.643 -3.212 -11.734 1.00 83.31 123 ALA A C 1
ATOM 988 O O . ALA A 1 123 ? 12.859 -3.282 -12.940 1.00 83.31 123 ALA A O 1
ATOM 989 N N . THR A 1 124 ? 13.576 -3.545 -10.839 1.00 83.44 124 THR A N 1
ATOM 990 C CA . THR A 1 124 ? 14.911 -4.021 -11.241 1.00 83.44 124 THR A CA 1
ATOM 991 C C . THR A 1 124 ? 14.829 -5.375 -11.946 1.00 83.44 124 THR A C 1
ATOM 993 O O . THR A 1 124 ? 15.452 -5.564 -12.988 1.00 83.44 124 THR A O 1
ATOM 996 N N . TYR A 1 125 ? 14.040 -6.303 -11.400 1.00 84.50 125 TYR A N 1
ATOM 997 C CA . TYR A 1 125 ? 13.843 -7.630 -11.976 1.00 84.50 125 TYR A CA 1
ATOM 998 C C . TYR A 1 125 ? 13.117 -7.553 -13.326 1.00 84.50 125 TYR A C 1
ATOM 1000 O O . TYR A 1 125 ? 13.660 -7.960 -14.343 1.00 84.50 125 TYR A O 1
ATOM 1008 N N . LEU A 1 126 ? 11.924 -6.964 -13.373 1.00 83.00 126 LEU A N 1
ATOM 1009 C CA . LEU A 1 126 ? 11.089 -6.917 -14.572 1.00 83.00 126 LEU A CA 1
ATOM 1010 C C . LEU A 1 126 ? 11.775 -6.182 -15.726 1.00 83.00 126 LEU A C 1
ATOM 1012 O O . LEU A 1 126 ? 11.706 -6.662 -16.850 1.00 83.00 126 LEU A O 1
ATOM 1016 N N . ASN A 1 127 ? 12.511 -5.096 -15.464 1.00 79.06 127 ASN A N 1
ATOM 1017 C CA . ASN A 1 127 ? 13.281 -4.413 -16.510 1.00 79.06 127 ASN A CA 1
ATOM 1018 C C . ASN A 1 127 ? 14.468 -5.246 -17.024 1.00 79.06 127 ASN A C 1
ATOM 1020 O O . ASN A 1 127 ? 14.854 -5.089 -18.175 1.00 79.06 127 ASN A O 1
ATOM 1024 N N . ALA A 1 128 ? 15.065 -6.109 -16.195 1.00 73.44 128 ALA A N 1
ATOM 1025 C CA . ALA A 1 128 ? 16.166 -6.982 -16.610 1.00 73.44 128 ALA A CA 1
ATOM 1026 C C . ALA A 1 128 ? 15.700 -8.204 -17.424 1.00 73.44 128 ALA A C 1
ATOM 1028 O O . ALA A 1 128 ? 16.507 -8.806 -18.129 1.00 73.44 128 ALA A O 1
ATOM 1029 N N . TYR A 1 129 ? 14.422 -8.573 -17.310 1.00 59.28 129 TYR A N 1
ATOM 1030 C CA . TYR A 1 129 ? 13.792 -9.683 -18.035 1.00 59.28 129 TYR A CA 1
ATOM 1031 C C . TYR A 1 129 ? 12.820 -9.215 -19.141 1.00 59.28 129 TYR A C 1
ATOM 1033 O O . TYR A 1 129 ? 12.148 -10.058 -19.740 1.00 59.28 129 TYR A O 1
ATOM 1041 N N . SER A 1 130 ? 12.745 -7.900 -19.396 1.00 53.62 130 SER A N 1
ATOM 1042 C CA . SER A 1 130 ? 11.989 -7.283 -20.503 1.00 53.62 130 SER A CA 1
ATOM 1043 C C . SER A 1 130 ? 12.841 -7.087 -21.754 1.00 53.62 130 SER A C 1
ATOM 1045 O O . SER A 1 130 ? 14.076 -6.940 -21.620 1.00 53.62 130 SER A O 1
#

Secondary structure (DSSP, 8-state):
--S-TTSSHHHHHTB-PP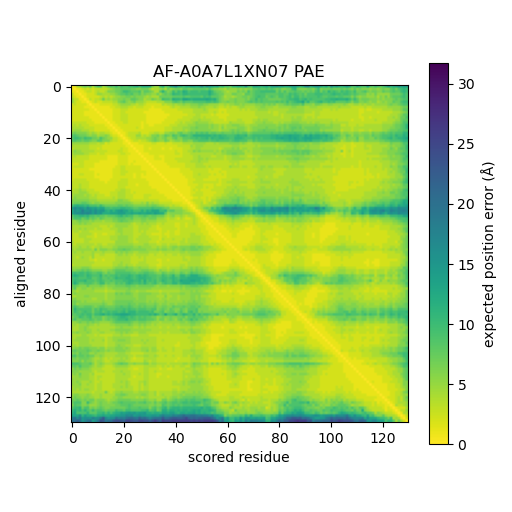GGG-S-TTT-TTB-HHHHHHHHHHHHHHHTT----EEE--EEEETTEEEESS-SSS-S-PPBEEEE-TT-TT-EEEET---EEE-SHHHHHHHHHHHHHHHHHHHHHHHH--

Radius of gyration: 16.59 Å; Cα contacts (8 Å, |Δi|>4): 149; chains: 1; bounding box: 39×32×40 Å

InterPro domains:
  IPR001752 Kinesin motor domain [PF00225] (1-130)
  IPR001752 Kinesin motor domain [PS50067] (1-130)
  IPR001752 Kinesin motor domain [SM00129] (1-130)
  IPR027417 P-loop containing nucleoside triphosphate hydrolase [SSF52540] (2-130)
  IPR036961 Kinesin motor domain superfamily [G3DSA:3.40.850.10] (1-130)
  IPR047149 Kinesin-like protein KIF11-like [PTHR47970] (2-130)

Mean predicted aligned error: 4.84 Å

pLDDT: mean 90.16, std 6.17, range [53.62, 97.19]